Protein AF-A0A0A0C140-F1 (afdb_monomer_lite)

pLDDT: mean 74.84, std 14.65, range [47.59, 95.25]

Radius of gyration: 22.52 Å; chains: 1; bounding box: 57×52×39 Å

Secondary structure (DSSP, 8-state):
-------TTSTTTSS-SS------S--HHHHHHHHHHHHHHHHHHHHHHTT-HHHHHHHHHHHHHHHHHHHHHIIIIISPPPTTTHHHHHTTT--

Structure (mmCIF, N/CA/C/O backbone):
data_AF-A0A0A0C140-F1
#
_entry.id   AF-A0A0A0C140-F1
#
loop_
_atom_site.group_PDB
_atom_site.id
_atom_site.type_symbol
_atom_site.label_atom_id
_atom_site.label_alt_id
_atom_site.label_comp_id
_atom_site.label_asym_id
_atom_site.label_entity_id
_atom_site.label_seq_id
_atom_site.pdbx_PDB_ins_code
_atom_site.Cartn_x
_atom_site.Cartn_y
_atom_site.Cartn_z
_atom_site.occupancy
_atom_site.B_iso_o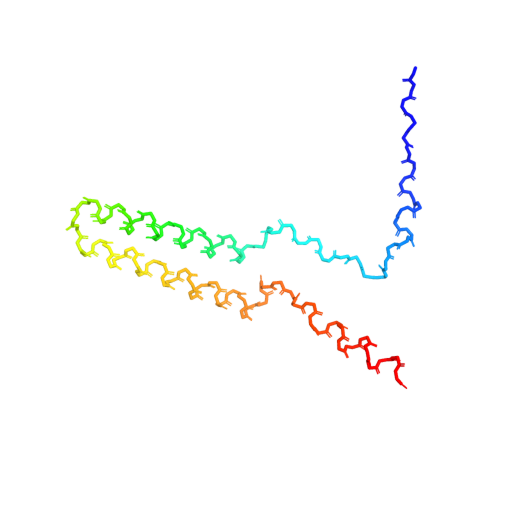r_equiv
_atom_site.auth_seq_id
_atom_site.auth_comp_id
_atom_site.auth_asym_id
_atom_site.auth_atom_id
_atom_site.pdbx_PDB_model_num
ATOM 1 N N . MET A 1 1 ? 40.657 35.606 -2.235 1.00 47.59 1 MET A N 1
ATOM 2 C CA . MET A 1 1 ? 40.476 34.168 -1.944 1.00 47.59 1 MET A CA 1
ATOM 3 C C . MET A 1 1 ? 39.421 33.628 -2.896 1.00 47.59 1 MET A C 1
ATOM 5 O O . MET A 1 1 ? 38.246 33.612 -2.557 1.00 47.59 1 MET A O 1
ATOM 9 N N . GLY A 1 2 ? 39.825 33.315 -4.129 1.00 54.31 2 GLY A N 1
ATOM 10 C CA . GLY A 1 2 ? 38.961 32.640 -5.096 1.00 54.31 2 GLY A CA 1
ATOM 11 C C . GLY A 1 2 ? 38.970 31.156 -4.770 1.00 54.31 2 GLY A C 1
ATOM 12 O O . GLY A 1 2 ? 40.041 30.574 -4.647 1.00 54.31 2 GLY A O 1
ATOM 13 N N . GLN A 1 3 ? 37.798 30.581 -4.529 1.00 52.47 3 GLN A N 1
ATOM 14 C CA . GLN A 1 3 ? 37.650 29.143 -4.363 1.00 52.47 3 GLN A CA 1
ATOM 15 C C . GLN A 1 3 ? 37.990 28.486 -5.702 1.00 52.47 3 GLN A C 1
ATOM 17 O O . GLN A 1 3 ? 37.341 28.764 -6.708 1.00 52.47 3 GLN A O 1
ATOM 22 N N . GLU A 1 4 ? 39.040 27.671 -5.710 1.00 57.53 4 GLU A N 1
ATOM 23 C CA . GLU A 1 4 ? 39.419 26.837 -6.842 1.00 57.53 4 GLU A CA 1
ATOM 24 C C . GLU A 1 4 ? 38.292 25.831 -7.078 1.00 57.53 4 GLU A C 1
ATOM 26 O O . GLU A 1 4 ? 38.053 24.911 -6.296 1.00 57.53 4 GLU A O 1
ATOM 31 N N . THR A 1 5 ? 37.529 26.061 -8.140 1.00 60.47 5 THR A N 1
ATOM 32 C CA . THR A 1 5 ? 36.552 25.109 -8.650 1.00 60.47 5 THR A CA 1
ATOM 33 C C . THR A 1 5 ? 37.320 23.913 -9.198 1.00 60.47 5 THR A C 1
ATOM 35 O O . THR A 1 5 ? 37.831 23.966 -10.316 1.00 60.47 5 THR A O 1
ATOM 38 N N . HIS A 1 6 ? 37.445 22.865 -8.384 1.00 56.34 6 HIS A N 1
ATOM 39 C CA . HIS A 1 6 ? 38.015 21.587 -8.789 1.00 56.34 6 HIS A CA 1
ATOM 40 C C . HIS A 1 6 ? 37.272 21.044 -10.016 1.00 56.34 6 HIS A C 1
ATOM 42 O O . HIS A 1 6 ? 36.075 20.751 -9.978 1.00 56.34 6 HIS A O 1
ATOM 48 N N . ASP A 1 7 ? 38.022 20.950 -11.109 1.00 58.81 7 ASP A N 1
ATOM 49 C CA . ASP A 1 7 ? 37.595 20.477 -12.415 1.00 58.81 7 ASP A CA 1
ATOM 50 C C . ASP A 1 7 ? 37.141 19.013 -12.337 1.00 58.81 7 ASP A C 1
ATOM 52 O O . ASP A 1 7 ? 37.916 18.078 -12.127 1.00 58.81 7 ASP A O 1
ATOM 56 N N . THR A 1 8 ? 35.832 18.826 -12.469 1.00 59.94 8 THR A N 1
ATOM 57 C CA . THR A 1 8 ? 35.102 17.565 -12.315 1.00 59.94 8 THR A CA 1
ATOM 58 C C . THR A 1 8 ? 35.154 16.732 -13.609 1.00 59.94 8 THR A C 1
ATOM 60 O O . THR A 1 8 ? 34.145 16.185 -14.054 1.00 59.94 8 THR A O 1
ATOM 63 N N . GLY A 1 9 ? 36.315 16.675 -14.267 1.00 58.78 9 GLY A N 1
ATOM 64 C CA . GLY A 1 9 ? 36.539 15.907 -15.501 1.00 58.78 9 GLY A CA 1
ATOM 65 C C . GLY A 1 9 ? 37.054 14.488 -15.240 1.00 58.78 9 GLY A C 1
ATOM 66 O O . GLY A 1 9 ? 36.591 13.527 -15.853 1.00 58.78 9 GLY A O 1
ATOM 67 N N . THR A 1 10 ? 37.964 14.340 -14.274 1.00 57.34 10 THR A N 1
ATOM 68 C CA . THR A 1 10 ? 38.673 13.077 -13.993 1.00 57.34 10 THR A CA 1
ATOM 69 C C . THR A 1 10 ? 37.833 12.085 -13.180 1.00 57.34 10 THR A C 1
ATOM 71 O O . THR A 1 10 ? 37.930 10.879 -13.384 1.00 57.34 10 THR A O 1
ATOM 74 N N . GLU A 1 11 ? 36.941 12.571 -12.311 1.00 60.66 11 GLU A N 1
ATOM 75 C CA . GLU A 1 11 ? 36.067 11.736 -11.466 1.00 60.66 11 GLU A CA 1
ATOM 76 C C . GLU A 1 11 ? 35.038 10.928 -12.281 1.00 60.66 11 GLU A C 1
ATOM 78 O O . GLU A 1 11 ? 34.666 9.820 -11.903 1.00 60.66 11 GLU A O 1
ATOM 83 N N . ARG A 1 12 ? 34.631 11.430 -13.457 1.00 56.44 12 ARG A N 1
ATOM 84 C CA . ARG A 1 12 ? 33.713 10.727 -14.372 1.00 56.44 12 ARG A CA 1
ATOM 85 C C . ARG A 1 12 ? 34.393 9.660 -15.228 1.00 56.44 12 ARG A C 1
ATOM 87 O O . ARG A 1 12 ? 33.707 8.782 -15.738 1.00 56.44 12 ARG A O 1
ATOM 94 N N . ALA A 1 13 ? 35.714 9.733 -15.386 1.00 63.47 13 ALA A N 1
ATOM 95 C CA . ALA A 1 13 ? 36.482 8.801 -16.209 1.00 63.47 13 ALA A CA 1
ATOM 96 C C . ALA A 1 13 ? 36.767 7.462 -15.499 1.00 63.47 13 ALA A C 1
ATOM 98 O O . ALA A 1 13 ? 37.065 6.477 -16.164 1.00 63.47 13 ALA A O 1
ATOM 99 N N . TYR A 1 14 ? 36.662 7.418 -14.164 1.00 65.12 14 TYR A N 1
ATOM 100 C CA . TYR A 1 14 ? 36.896 6.218 -13.346 1.00 65.12 14 TYR A CA 1
ATOM 101 C C . TYR A 1 14 ? 35.614 5.425 -13.025 1.00 65.12 14 TYR A C 1
ATOM 103 O O . TYR A 1 14 ? 35.667 4.367 -12.399 1.00 65.12 14 TYR A O 1
ATOM 111 N N . LEU A 1 15 ? 34.440 5.905 -13.443 1.00 74.44 15 LEU A N 1
ATOM 112 C CA . LEU A 1 15 ? 33.208 5.147 -13.254 1.00 74.44 15 LEU A CA 1
ATOM 113 C C . LEU A 1 15 ? 33.194 3.943 -14.213 1.00 74.44 15 LEU A C 1
ATOM 115 O O . LEU A 1 15 ? 33.557 4.101 -15.381 1.00 74.44 15 LEU A O 1
ATOM 119 N N . PRO A 1 16 ? 32.777 2.747 -13.758 1.00 66.19 16 PRO A N 1
ATOM 120 C CA . PRO A 1 16 ? 32.542 1.623 -14.662 1.00 66.19 16 PRO A CA 1
ATOM 121 C C . PRO A 1 16 ? 31.583 2.049 -15.788 1.00 66.19 16 PRO A C 1
ATOM 123 O O . PRO A 1 16 ? 30.744 2.929 -15.593 1.00 66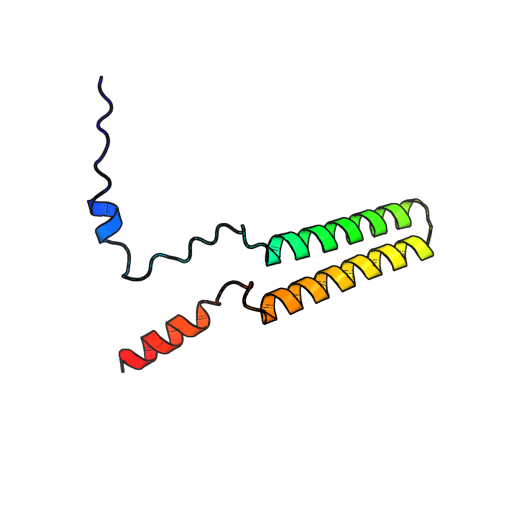.19 16 PRO A O 1
ATOM 126 N N . VAL A 1 17 ? 31.687 1.424 -16.969 1.00 69.38 17 VAL A N 1
ATOM 127 C CA . VAL A 1 17 ? 30.943 1.790 -18.201 1.00 69.38 17 VAL A CA 1
ATOM 128 C C . VAL A 1 17 ? 29.404 1.724 -18.064 1.00 69.38 17 VAL A C 1
ATOM 130 O O . VAL A 1 17 ? 28.675 2.096 -18.981 1.00 69.38 17 VAL A O 1
ATOM 133 N N . ALA A 1 18 ? 28.900 1.312 -16.900 1.00 67.69 18 ALA A N 1
ATOM 134 C CA . ALA A 1 18 ? 27.532 1.500 -16.449 1.00 67.69 18 ALA A CA 1
ATOM 135 C C . ALA A 1 18 ? 27.509 2.479 -15.261 1.00 67.69 18 ALA A C 1
ATOM 137 O O . ALA A 1 18 ? 27.952 2.159 -14.156 1.00 67.69 18 ALA A O 1
ATOM 138 N N . ALA A 1 19 ? 26.952 3.676 -15.464 1.00 69.31 19 ALA A N 1
ATOM 139 C CA . ALA A 1 19 ? 26.592 4.541 -14.345 1.00 69.31 19 ALA A CA 1
ATOM 140 C C . ALA A 1 19 ? 25.646 3.762 -13.404 1.00 69.31 19 ALA A C 1
ATOM 142 O O . ALA A 1 19 ? 24.673 3.181 -13.900 1.00 69.31 19 ALA A O 1
ATOM 143 N N . PRO A 1 20 ? 25.883 3.739 -12.074 1.00 66.56 20 PRO A N 1
ATOM 144 C CA . PRO A 1 20 ? 24.961 3.108 -11.138 1.00 66.56 20 PRO A CA 1
ATOM 145 C C . PRO A 1 20 ? 23.554 3.657 -11.383 1.00 66.56 20 PRO A C 1
ATOM 147 O O . PRO A 1 20 ? 23.423 4.872 -11.559 1.00 66.56 20 PRO A O 1
ATOM 150 N N . PRO A 1 21 ? 22.499 2.824 -11.406 1.00 62.88 21 PRO A N 1
ATOM 151 C CA . PRO A 1 21 ? 21.147 3.313 -11.626 1.00 62.88 21 PRO A CA 1
ATOM 152 C C . PRO A 1 21 ? 20.805 4.369 -10.567 1.00 62.88 21 PRO A C 1
ATOM 154 O O . PRO A 1 21 ? 20.526 4.046 -9.411 1.00 62.88 21 PRO A O 1
ATOM 157 N N . THR A 1 22 ? 20.818 5.644 -10.966 1.00 62.56 22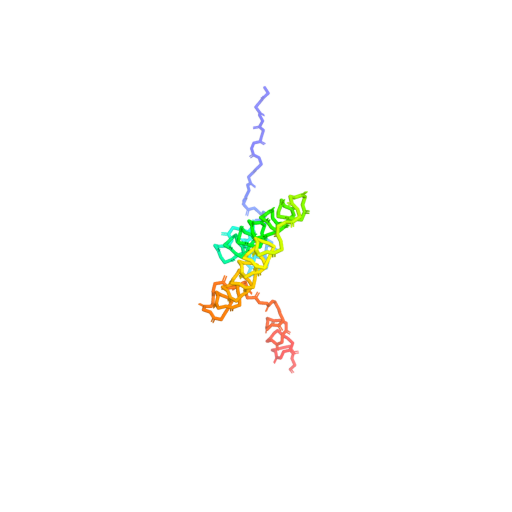 THR A N 1
ATOM 158 C CA . THR A 1 22 ? 20.479 6.820 -10.153 1.00 62.56 22 THR A CA 1
ATOM 159 C C . THR A 1 22 ? 18.968 6.902 -9.975 1.00 62.56 22 THR A C 1
ATOM 161 O O . THR A 1 22 ? 18.285 7.825 -10.408 1.00 62.56 22 THR A O 1
ATOM 164 N N . ASN A 1 23 ? 18.406 5.885 -9.330 1.00 60.38 23 ASN A N 1
ATOM 165 C CA . ASN A 1 23 ? 17.026 5.875 -8.884 1.00 60.38 23 ASN A CA 1
ATOM 166 C C . ASN A 1 23 ? 17.009 6.215 -7.393 1.00 60.38 23 ASN A C 1
ATOM 168 O O . ASN A 1 23 ? 17.031 5.331 -6.540 1.00 60.38 23 ASN A O 1
ATOM 172 N N . HIS A 1 24 ? 16.985 7.510 -7.076 1.00 61.84 24 HIS A N 1
ATOM 173 C CA . HIS A 1 24 ? 16.907 8.041 -5.709 1.00 61.84 24 HIS A CA 1
ATOM 174 C C . HIS A 1 24 ? 15.531 7.826 -5.043 1.00 61.84 24 HIS A C 1
ATOM 176 O O . HIS A 1 24 ? 15.027 8.695 -4.342 1.00 61.84 24 HIS A O 1
ATOM 182 N N . GLY A 1 25 ? 14.867 6.696 -5.291 1.00 58.84 25 GLY A N 1
ATOM 183 C CA . GLY A 1 25 ? 13.565 6.383 -4.696 1.00 58.84 25 GLY A CA 1
ATOM 184 C C . GLY A 1 25 ? 12.376 7.157 -5.283 1.00 58.84 25 GLY A C 1
ATOM 185 O O . GLY A 1 25 ? 11.244 6.930 -4.868 1.00 58.84 25 GLY A O 1
ATOM 186 N N . HIS A 1 26 ? 12.579 8.001 -6.302 1.00 59.41 26 HIS A N 1
ATOM 187 C CA . HIS A 1 26 ? 11.513 8.762 -6.979 1.00 59.41 26 HIS A CA 1
ATOM 188 C C . HIS A 1 26 ? 10.669 7.941 -7.964 1.00 59.41 26 HIS A C 1
ATOM 190 O O . HIS A 1 26 ? 9.949 8.486 -8.805 1.00 59.41 26 HIS A O 1
ATOM 196 N N . THR A 1 27 ? 10.724 6.615 -7.886 1.00 70.62 27 THR A N 1
ATOM 197 C CA . THR A 1 27 ? 9.907 5.794 -8.771 1.00 70.62 27 THR A CA 1
ATOM 198 C C . THR A 1 27 ? 8.440 5.937 -8.382 1.00 70.62 27 THR A C 1
ATOM 200 O O . THR A 1 27 ? 8.055 5.615 -7.258 1.00 70.62 27 THR A O 1
ATOM 203 N N . ARG A 1 28 ? 7.601 6.386 -9.327 1.00 72.31 28 ARG A N 1
ATOM 204 C CA . ARG A 1 28 ? 6.155 6.600 -9.114 1.00 72.31 28 ARG A CA 1
ATOM 205 C C . ARG A 1 28 ? 5.465 5.364 -8.520 1.00 72.31 28 ARG A C 1
ATOM 207 O O . ARG A 1 28 ? 4.568 5.505 -7.699 1.00 72.31 28 ARG A O 1
ATOM 214 N N . ALA A 1 29 ? 5.940 4.164 -8.864 1.00 70.88 29 ALA A N 1
ATOM 215 C CA . ALA A 1 29 ? 5.455 2.902 -8.312 1.00 70.88 29 ALA A CA 1
ATOM 216 C C . ALA A 1 29 ? 5.652 2.757 -6.800 1.00 70.88 29 ALA A C 1
ATOM 218 O O . ALA A 1 29 ? 4.739 2.324 -6.095 1.00 70.88 29 ALA A O 1
ATOM 219 N N . ALA A 1 30 ? 6.826 3.141 -6.298 1.00 77.12 30 ALA A N 1
ATOM 220 C CA . ALA A 1 30 ? 7.124 3.073 -4.875 1.00 77.12 30 ALA A CA 1
ATOM 221 C C . ALA A 1 30 ? 6.250 4.064 -4.101 1.00 77.12 30 ALA A C 1
ATOM 223 O O . ALA A 1 30 ? 5.615 3.687 -3.119 1.00 77.12 30 ALA A O 1
ATOM 224 N N . TRP A 1 31 ? 6.145 5.302 -4.594 1.00 86.38 31 TRP A N 1
ATOM 225 C CA . TRP A 1 31 ? 5.389 6.346 -3.905 1.00 86.38 31 TRP A CA 1
ATOM 226 C C . TRP A 1 31 ? 3.886 6.043 -3.860 1.00 86.38 31 TRP A C 1
ATOM 228 O O . TRP A 1 31 ? 3.292 6.124 -2.793 1.00 86.38 31 TRP A O 1
ATOM 238 N N . VAL A 1 32 ? 3.283 5.579 -4.964 1.00 85.50 32 VAL A N 1
ATOM 239 C CA . VAL A 1 32 ? 1.854 5.197 -4.998 1.00 85.50 32 VAL A CA 1
ATOM 240 C C . VAL A 1 32 ? 1.542 4.084 -3.996 1.00 85.50 32 VAL A C 1
ATOM 242 O O . VAL A 1 32 ? 0.571 4.178 -3.245 1.00 85.50 32 VAL A O 1
ATOM 245 N N . THR A 1 33 ? 2.382 3.049 -3.955 1.00 84.81 33 THR A N 1
ATOM 246 C CA . THR A 1 33 ? 2.201 1.917 -3.035 1.00 84.81 33 THR A CA 1
ATOM 247 C C . THR A 1 33 ? 2.291 2.378 -1.581 1.00 84.81 33 THR A C 1
ATOM 249 O O . THR A 1 33 ? 1.414 2.068 -0.776 1.00 84.81 33 THR A O 1
ATOM 252 N N . VAL A 1 34 ? 3.325 3.160 -1.252 1.00 86.69 34 VAL A N 1
ATOM 253 C CA . VAL A 1 34 ? 3.551 3.679 0.104 1.00 86.69 34 VAL A CA 1
ATOM 254 C C . VAL A 1 34 ? 2.407 4.592 0.539 1.00 86.69 34 VAL A C 1
ATOM 256 O O . VAL A 1 34 ? 1.878 4.408 1.633 1.00 86.69 34 VAL A O 1
ATOM 259 N N . THR A 1 35 ? 1.967 5.525 -0.308 1.00 91.12 35 THR A N 1
ATOM 260 C CA . THR A 1 35 ? 0.863 6.441 0.015 1.00 91.12 35 THR A CA 1
ATOM 261 C C . THR A 1 35 ? -0.439 5.693 0.294 1.00 91.12 35 THR A C 1
ATOM 263 O O . THR A 1 35 ? -1.111 6.012 1.273 1.00 91.12 35 THR A O 1
ATOM 266 N N . LEU A 1 36 ? -0.785 4.679 -0.509 1.00 90.38 36 LEU A N 1
ATOM 267 C CA . LEU A 1 36 ? -2.002 3.884 -0.300 1.00 90.38 36 LEU A CA 1
ATOM 268 C C . LEU A 1 36 ? -1.952 3.075 0.999 1.00 90.38 36 LEU A C 1
ATOM 270 O O . LEU A 1 36 ? -2.920 3.074 1.759 1.00 90.38 36 LEU A O 1
ATOM 274 N N . VAL A 1 37 ? -0.821 2.426 1.281 1.00 91.69 37 VAL A N 1
ATOM 275 C CA . VAL A 1 37 ? -0.649 1.647 2.515 1.00 91.69 37 VAL A CA 1
ATOM 276 C C . VAL A 1 37 ? -0.671 2.554 3.747 1.00 91.69 37 VAL A C 1
ATOM 278 O O . VAL A 1 37 ? -1.330 2.217 4.729 1.00 91.69 37 VAL A O 1
ATOM 281 N N . LEU A 1 38 ? -0.022 3.722 3.696 1.00 94.12 38 LEU A N 1
ATOM 282 C CA . LEU A 1 38 ? -0.044 4.691 4.796 1.00 94.12 38 LEU A CA 1
ATOM 283 C C . LEU A 1 38 ? -1.450 5.244 5.043 1.00 94.12 38 LEU A C 1
ATOM 285 O O . LEU A 1 38 ? -1.894 5.263 6.187 1.00 94.12 38 LEU A O 1
ATOM 289 N N . LEU A 1 39 ? -2.174 5.641 3.992 1.00 94.38 39 LEU A N 1
ATOM 290 C CA . LEU A 1 39 ? -3.563 6.101 4.109 1.00 94.38 39 LEU A CA 1
ATOM 291 C C . LEU A 1 39 ? -4.464 5.023 4.715 1.00 94.38 39 LEU A C 1
ATOM 293 O O . LEU A 1 39 ? -5.191 5.298 5.669 1.00 94.38 39 LEU A O 1
ATOM 297 N N . GLY A 1 40 ? -4.392 3.793 4.199 1.00 90.94 40 GLY A N 1
ATOM 298 C CA . GLY A 1 40 ? -5.168 2.673 4.728 1.00 90.94 40 GLY A CA 1
ATOM 299 C C . GLY A 1 40 ? -4.820 2.359 6.186 1.00 90.94 40 GLY A C 1
ATOM 300 O O . GLY A 1 40 ? -5.718 2.131 6.999 1.00 90.94 40 GLY A O 1
ATOM 301 N N . GLY A 1 41 ? -3.534 2.427 6.543 1.00 92.31 41 GLY A N 1
ATOM 302 C CA . GLY A 1 41 ? -3.056 2.260 7.916 1.00 92.31 41 GLY A CA 1
ATOM 303 C C . GLY A 1 41 ? -3.589 3.338 8.860 1.00 92.31 41 GLY A C 1
ATOM 304 O O . GLY A 1 41 ? -4.116 3.010 9.919 1.00 92.31 41 GLY A O 1
ATOM 305 N N . VAL A 1 42 ? -3.542 4.611 8.456 1.00 95.25 42 VAL A N 1
ATOM 306 C CA . VAL A 1 42 ? -4.075 5.736 9.244 1.00 95.25 42 VAL A CA 1
ATOM 307 C C . VAL A 1 42 ? -5.582 5.593 9.459 1.00 95.25 42 VAL A C 1
ATOM 309 O O . VAL A 1 42 ? -6.045 5.721 10.592 1.00 95.25 42 VAL A O 1
ATOM 312 N N . ILE A 1 43 ? -6.346 5.269 8.409 1.00 92.31 43 ILE A N 1
ATOM 313 C CA . ILE A 1 43 ? -7.797 5.038 8.514 1.00 92.31 43 ILE A CA 1
ATOM 314 C C . ILE A 1 43 ? -8.085 3.870 9.465 1.00 92.31 43 ILE A C 1
ATOM 316 O O . ILE A 1 43 ? -8.958 3.982 10.324 1.00 92.31 43 ILE A O 1
ATOM 320 N N . SER A 1 44 ? -7.323 2.779 9.360 1.00 90.06 44 SER A N 1
ATOM 321 C CA . SER A 1 44 ? -7.484 1.600 10.220 1.00 90.06 44 SER A CA 1
ATOM 322 C C . SER A 1 44 ? -7.159 1.908 11.685 1.00 90.06 44 SER A C 1
ATOM 324 O O . SER A 1 44 ? -7.923 1.528 12.573 1.00 90.06 44 SER A O 1
ATOM 326 N N . SER A 1 45 ? -6.074 2.641 11.957 1.00 90.00 45 SER A N 1
ATOM 327 C CA . SER A 1 45 ? -5.718 3.079 13.314 1.00 90.00 45 SER A CA 1
ATOM 328 C C . SER A 1 45 ? -6.765 4.019 13.909 1.00 90.00 45 SER A C 1
ATOM 330 O O . SER A 1 45 ? -7.148 3.840 15.063 1.00 90.00 45 SER A O 1
ATOM 332 N N . LEU A 1 46 ? -7.273 4.983 13.135 1.00 92.06 46 LEU A N 1
ATOM 333 C CA . LEU A 1 46 ? -8.339 5.883 13.590 1.00 92.06 46 LEU A CA 1
ATOM 334 C C . LEU A 1 46 ? -9.634 5.118 13.879 1.00 92.06 46 LEU A C 1
ATOM 336 O O . LEU A 1 46 ? -10.250 5.334 14.921 1.00 92.06 46 LEU A O 1
ATOM 340 N N . ALA A 1 47 ? -10.017 4.185 13.004 1.00 89.06 47 ALA A N 1
ATOM 341 C CA . ALA A 1 47 ? -11.186 3.329 13.190 1.00 89.06 47 ALA A CA 1
ATOM 342 C C . ALA A 1 47 ? -11.107 2.480 14.466 1.00 89.06 47 ALA A C 1
ATOM 344 O O . ALA A 1 47 ? -12.121 2.276 15.137 1.00 89.06 47 ALA A O 1
ATOM 345 N N . PHE A 1 48 ? -9.905 2.016 14.816 1.00 89.44 48 PHE A N 1
ATOM 346 C CA . PHE A 1 48 ? -9.669 1.268 16.046 1.00 89.44 48 PHE A CA 1
ATOM 347 C C . PHE A 1 48 ? -9.903 2.131 17.295 1.00 89.44 48 PHE A C 1
ATOM 349 O O . PHE A 1 48 ? -10.538 1.672 18.241 1.00 89.44 48 PHE A O 1
ATOM 356 N N . ILE A 1 49 ? -9.481 3.403 17.274 1.00 91.19 49 ILE A N 1
ATOM 357 C CA . ILE A 1 49 ? -9.692 4.350 18.386 1.00 91.19 49 ILE A CA 1
ATOM 358 C C . ILE A 1 49 ? -11.186 4.597 18.632 1.00 91.19 49 ILE A C 1
ATOM 360 O O . ILE A 1 49 ? -11.622 4.661 19.779 1.00 91.19 49 ILE A O 1
ATOM 364 N N . VAL A 1 50 ? -11.983 4.708 17.567 1.00 93.69 50 VAL A N 1
ATOM 365 C CA . VAL A 1 50 ? -13.434 4.951 17.666 1.00 93.69 50 VAL A CA 1
ATOM 366 C C . VAL A 1 50 ? -14.270 3.669 17.811 1.00 93.69 50 VAL A C 1
ATOM 368 O O . VAL A 1 50 ? -15.495 3.736 17.748 1.00 93.69 50 VAL A O 1
ATOM 371 N N . SER A 1 51 ? -13.632 2.504 18.003 1.00 89.00 51 SER A N 1
ATOM 372 C CA . SER A 1 51 ? -14.277 1.182 18.126 1.00 89.00 51 SER A CA 1
ATOM 373 C C . SER A 1 51 ? -15.216 0.826 16.958 1.00 89.00 51 SER A C 1
ATOM 375 O O . SER A 1 51 ? -16.179 0.071 17.098 1.00 89.00 51 SER A O 1
ATOM 377 N N . GLN A 1 52 ? -14.947 1.374 15.771 1.00 88.56 52 GLN 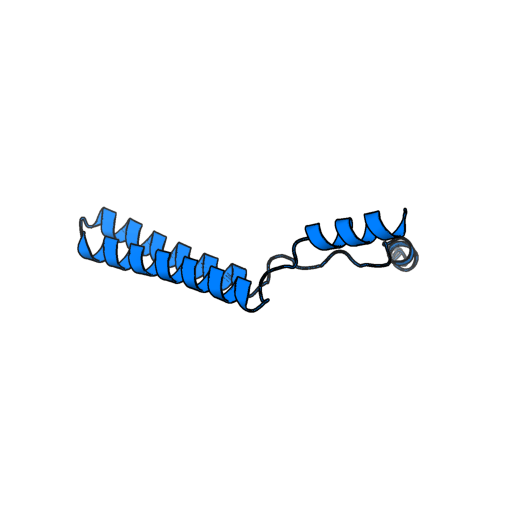A N 1
ATOM 378 C CA . GLN A 1 52 ? -15.831 1.245 14.617 1.00 88.56 52 GLN A CA 1
ATOM 379 C C . GLN A 1 52 ? -15.315 0.158 13.668 1.00 88.56 52 GLN A C 1
ATOM 381 O O . GLN A 1 52 ? -14.559 0.414 12.730 1.00 88.56 52 GLN A O 1
ATOM 386 N N . VAL A 1 53 ? -15.743 -1.083 13.921 1.00 87.94 53 VAL A N 1
ATOM 387 C CA . VAL A 1 53 ? -15.224 -2.294 13.253 1.00 87.94 53 VAL A CA 1
ATOM 388 C C . VAL A 1 53 ? -15.362 -2.240 11.726 1.00 87.94 53 VAL A C 1
ATOM 390 O O . VAL A 1 53 ? -14.454 -2.651 11.009 1.00 87.94 53 VAL A O 1
ATOM 393 N N . TRP A 1 54 ? -16.461 -1.693 11.197 1.00 91.38 54 TRP A N 1
ATOM 394 C CA . TRP A 1 54 ? -16.666 -1.591 9.746 1.00 91.38 54 TRP A CA 1
ATOM 395 C C . TRP A 1 54 ? -15.650 -0.654 9.069 1.00 91.38 54 TRP A C 1
ATOM 397 O O . TRP A 1 54 ? -15.173 -0.946 7.974 1.00 91.38 54 TRP A O 1
ATOM 407 N N . MET A 1 55 ? -15.267 0.436 9.742 1.00 84.56 55 MET A N 1
ATOM 408 C CA . MET A 1 55 ? -14.296 1.404 9.229 1.00 84.56 55 MET A CA 1
ATOM 409 C C . MET A 1 55 ? -12.871 0.825 9.253 1.00 84.56 55 MET A C 1
ATOM 411 O O . MET A 1 55 ? -12.066 1.123 8.373 1.00 84.56 55 MET A O 1
ATOM 415 N N . PHE A 1 56 ? -12.575 -0.063 10.209 1.00 87.25 56 PHE A N 1
ATOM 416 C CA . PHE A 1 56 ? -11.311 -0.801 10.248 1.00 87.25 56 PHE A CA 1
ATOM 417 C C . PHE A 1 56 ? -11.159 -1.706 9.019 1.00 87.25 56 PHE A C 1
ATOM 419 O O . PHE A 1 56 ? -10.129 -1.676 8.349 1.00 87.25 56 PHE A O 1
ATOM 426 N N . TRP A 1 57 ? -12.208 -2.456 8.666 1.00 91.56 57 TRP A N 1
ATOM 427 C CA . TRP A 1 57 ? -12.197 -3.299 7.467 1.00 91.56 57 TRP A CA 1
ATOM 428 C C . TRP A 1 57 ? -12.133 -2.488 6.172 1.00 91.56 57 TRP A C 1
ATOM 430 O O . TRP A 1 57 ? -11.442 -2.895 5.240 1.00 91.56 57 TRP A O 1
ATOM 440 N N . ALA A 1 58 ? -12.784 -1.321 6.122 1.00 91.81 58 ALA A N 1
ATOM 441 C CA . ALA A 1 58 ? -12.637 -0.394 5.003 1.00 91.81 58 ALA A CA 1
ATOM 442 C C . ALA A 1 58 ? -11.175 0.067 4.840 1.00 91.81 58 ALA A C 1
ATOM 444 O O . ALA A 1 58 ? -10.631 0.005 3.737 1.00 91.81 58 ALA A O 1
ATOM 445 N N . GLY A 1 59 ? -10.511 0.450 5.937 1.00 88.94 59 GLY A N 1
ATOM 446 C CA . GLY A 1 59 ? -9.088 0.808 5.943 1.00 88.94 59 GLY A CA 1
ATOM 447 C C . GLY A 1 59 ? -8.176 -0.346 5.509 1.00 88.94 59 GLY A C 1
ATOM 448 O O . GLY A 1 59 ? -7.308 -0.158 4.654 1.00 88.94 59 GLY A O 1
ATOM 449 N N . MET A 1 60 ? -8.424 -1.561 6.006 1.00 91.81 60 MET A N 1
ATOM 450 C CA . MET A 1 60 ? -7.705 -2.767 5.575 1.00 91.81 60 MET A CA 1
ATOM 451 C C . MET A 1 60 ? -7.909 -3.074 4.088 1.00 91.81 60 MET A C 1
ATOM 453 O O . MET A 1 60 ? -6.961 -3.473 3.411 1.00 91.81 60 MET A O 1
ATOM 457 N N . GLY A 1 61 ? -9.107 -2.829 3.551 1.00 92.94 61 GLY A N 1
ATOM 458 C CA . GLY A 1 61 ? -9.373 -2.919 2.116 1.00 92.94 61 GLY A CA 1
ATOM 459 C C . GLY A 1 61 ? -8.467 -1.993 1.301 1.00 92.94 61 GLY A C 1
ATOM 460 O O . GLY A 1 61 ? -7.877 -2.425 0.311 1.00 92.94 61 GLY A O 1
ATOM 461 N N . VAL A 1 62 ? -8.272 -0.749 1.753 1.00 92.62 62 VAL A N 1
ATOM 462 C CA . VAL A 1 62 ? -7.365 0.215 1.102 1.00 92.62 62 VAL A CA 1
ATOM 463 C C . VAL A 1 62 ? -5.912 -0.265 1.134 1.00 92.62 62 VAL A C 1
ATOM 465 O O . VAL A 1 62 ? -5.216 -0.161 0.123 1.00 92.62 62 VAL A O 1
ATOM 468 N N . VAL A 1 63 ? -5.456 -0.846 2.250 1.00 92.12 63 VAL A N 1
ATOM 469 C CA . VAL A 1 63 ? -4.102 -1.423 2.353 1.00 92.12 63 VAL A CA 1
ATOM 470 C C . VAL A 1 63 ? -3.906 -2.539 1.325 1.00 92.12 63 VAL A C 1
ATOM 472 O O . VAL A 1 63 ? -2.910 -2.539 0.600 1.00 92.12 63 VAL A O 1
ATOM 475 N N . VAL A 1 64 ? -4.868 -3.459 1.215 1.00 93.81 64 VAL A N 1
ATOM 476 C CA . VAL A 1 64 ? -4.816 -4.564 0.244 1.00 93.81 64 VAL A CA 1
ATOM 477 C C . VAL A 1 64 ? -4.774 -4.031 -1.190 1.00 93.81 64 VAL A C 1
ATOM 479 O O . VAL A 1 64 ? -3.942 -4.476 -1.982 1.00 93.81 64 VAL A O 1
ATOM 482 N N . VAL A 1 65 ? -5.600 -3.033 -1.517 1.00 92.81 65 VAL A N 1
ATOM 483 C CA . VAL A 1 65 ? -5.573 -2.367 -2.831 1.00 92.81 65 VAL A CA 1
ATOM 484 C C . VAL A 1 65 ? -4.210 -1.723 -3.098 1.00 92.81 65 VAL A C 1
ATOM 486 O O . VAL A 1 65 ? -3.684 -1.859 -4.202 1.00 92.81 65 VAL A O 1
ATOM 489 N N . GLY A 1 66 ? -3.600 -1.087 -2.095 1.00 88.50 66 GLY A N 1
ATOM 490 C CA . GLY A 1 66 ? -2.252 -0.524 -2.191 1.00 88.50 66 GLY A CA 1
ATOM 491 C C . GLY A 1 66 ? -1.190 -1.564 -2.541 1.00 88.50 66 GLY A C 1
ATOM 492 O O . GLY A 1 66 ? -0.388 -1.345 -3.450 1.00 88.50 66 GLY A O 1
ATOM 493 N N . VAL A 1 67 ? -1.221 -2.722 -1.879 1.00 88.25 67 VAL A N 1
ATOM 494 C CA . VAL A 1 67 ? -0.295 -3.834 -2.152 1.00 88.25 67 VAL A CA 1
ATOM 495 C C . VAL A 1 67 ? -0.49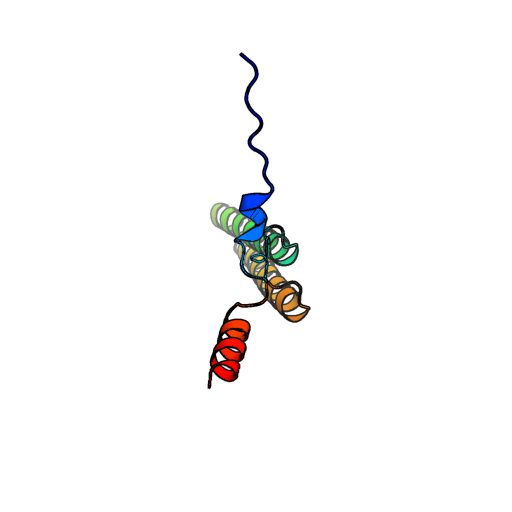2 -4.388 -3.564 1.00 88.25 67 VAL A C 1
ATOM 497 O O . VAL A 1 67 ? 0.488 -4.591 -4.287 1.00 88.25 67 VAL A O 1
ATOM 500 N N . ILE A 1 68 ? -1.744 -4.591 -3.983 1.00 89.94 68 ILE A N 1
ATOM 501 C CA . ILE A 1 68 ? -2.067 -5.074 -5.332 1.00 89.94 68 ILE A CA 1
ATOM 502 C C . ILE A 1 68 ? -1.585 -4.070 -6.383 1.00 89.94 68 ILE A C 1
ATOM 504 O O . ILE A 1 68 ? -0.929 -4.467 -7.345 1.00 89.94 68 ILE A O 1
ATOM 508 N N . ALA A 1 69 ? -1.840 -2.775 -6.184 1.00 87.31 69 ALA A N 1
ATOM 509 C CA . ALA A 1 69 ? -1.365 -1.728 -7.081 1.00 87.31 69 ALA A CA 1
ATOM 510 C C . ALA A 1 69 ? 0.166 -1.760 -7.205 1.00 87.31 69 ALA A C 1
ATOM 512 O O . ALA A 1 69 ? 0.687 -1.796 -8.318 1.00 87.31 69 ALA A O 1
ATOM 513 N N . GLY A 1 70 ? 0.898 -1.849 -6.092 1.00 82.75 70 GLY A N 1
ATOM 514 C CA . GLY A 1 70 ? 2.359 -1.963 -6.122 1.00 82.75 70 GLY A CA 1
ATOM 515 C C . GLY A 1 70 ? 2.863 -3.188 -6.886 1.00 82.75 70 GLY A C 1
ATOM 516 O O . GLY A 1 70 ? 3.824 -3.094 -7.656 1.00 82.75 70 GLY A O 1
ATOM 517 N N . TYR A 1 71 ? 2.183 -4.326 -6.739 1.00 83.50 71 TYR A N 1
ATOM 518 C CA . TYR A 1 71 ? 2.500 -5.543 -7.483 1.00 83.50 71 TYR A CA 1
ATOM 519 C C . TYR A 1 71 ? 2.249 -5.386 -8.990 1.00 83.50 71 TYR A C 1
ATOM 521 O O . TYR A 1 71 ? 3.107 -5.746 -9.797 1.00 83.50 71 TYR A O 1
ATOM 529 N N . VAL A 1 72 ? 1.128 -4.772 -9.376 1.00 86.12 72 VAL A N 1
ATOM 530 C CA . VAL A 1 72 ? 0.812 -4.469 -10.780 1.00 86.12 72 VAL A CA 1
ATOM 531 C C . VAL A 1 72 ? 1.839 -3.503 -11.372 1.00 86.12 72 VAL A C 1
ATOM 533 O O . VAL A 1 72 ? 2.357 -3.756 -12.457 1.00 86.12 72 VAL A O 1
ATOM 536 N N . LEU A 1 73 ? 2.217 -2.434 -10.665 1.00 82.00 73 LEU A N 1
ATOM 537 C CA . LEU A 1 73 ? 3.226 -1.497 -11.167 1.00 82.00 73 LEU A CA 1
ATOM 538 C C . LEU A 1 73 ? 4.611 -2.150 -11.307 1.00 82.00 73 LEU A C 1
ATOM 540 O O . LEU A 1 73 ? 5.340 -1.840 -12.251 1.00 82.00 73 LEU A O 1
ATOM 544 N N . LYS A 1 74 ? 4.955 -3.099 -10.428 1.00 76.50 74 LYS A N 1
ATOM 545 C CA . LYS A 1 74 ? 6.156 -3.931 -10.585 1.00 76.50 74 LYS A CA 1
ATOM 546 C C . LYS A 1 74 ? 6.090 -4.780 -11.859 1.00 76.50 74 LYS A C 1
ATOM 548 O O . LYS A 1 74 ? 7.090 -4.864 -12.567 1.00 76.50 74 LYS A O 1
ATOM 553 N N . MET A 1 75 ? 4.938 -5.384 -12.159 1.00 77.06 75 MET A N 1
ATOM 554 C CA . MET A 1 75 ? 4.733 -6.175 -13.382 1.00 77.06 75 MET A CA 1
ATOM 555 C C . MET A 1 75 ? 4.811 -5.329 -14.652 1.00 77.06 75 MET A C 1
ATOM 557 O O . MET A 1 75 ? 5.365 -5.776 -15.650 1.00 77.06 75 MET A O 1
ATOM 561 N N . LEU A 1 76 ? 4.312 -4.095 -14.601 1.00 80.88 76 LEU A N 1
ATOM 562 C CA . LEU A 1 76 ? 4.336 -3.152 -15.721 1.00 80.88 76 LEU A CA 1
ATOM 563 C C . LEU A 1 76 ? 5.731 -2.558 -16.005 1.00 80.88 76 LEU A C 1
ATOM 565 O O . LEU A 1 76 ? 5.858 -1.690 -16.862 1.00 80.88 76 LEU A O 1
ATOM 569 N N . GLY A 1 77 ? 6.783 -2.990 -15.300 1.00 69.56 77 GLY A N 1
ATOM 570 C CA . GLY A 1 77 ? 8.150 -2.513 -15.533 1.00 69.56 77 GLY A CA 1
ATOM 571 C C . GLY A 1 77 ? 8.459 -1.154 -14.900 1.00 69.56 77 GLY A C 1
ATOM 572 O O . GLY A 1 77 ? 9.559 -0.640 -15.074 1.00 69.56 77 GLY A O 1
ATOM 573 N N . PHE A 1 78 ? 7.541 -0.598 -14.100 1.00 67.56 78 PHE A N 1
ATOM 574 C CA . PHE A 1 78 ? 7.823 0.562 -13.246 1.00 67.56 78 PHE A CA 1
ATOM 575 C C . PHE A 1 78 ? 8.572 0.175 -11.962 1.00 67.56 78 PHE A C 1
ATOM 577 O O . PHE A 1 78 ? 8.786 1.023 -11.103 1.00 67.56 78 PHE A O 1
ATOM 584 N N . GLY A 1 79 ? 8.939 -1.097 -11.788 1.00 64.00 79 GLY A N 1
ATOM 585 C CA . GLY A 1 79 ? 9.830 -1.553 -10.724 1.00 64.00 79 GLY A CA 1
ATOM 586 C C . GLY A 1 79 ? 11.301 -1.416 -11.123 1.00 64.00 79 GLY A C 1
ATOM 587 O O . GLY A 1 79 ? 11.654 -1.540 -12.291 1.00 64.00 79 GLY A O 1
ATOM 588 N N . GLN A 1 80 ? 12.177 -1.188 -10.146 1.00 61.66 80 GLN A N 1
ATOM 589 C CA . GLN A 1 80 ? 13.617 -1.086 -10.387 1.00 61.66 80 GLN A CA 1
ATOM 590 C C . GLN A 1 80 ? 14.183 -2.441 -10.875 1.00 61.66 80 GLN A C 1
ATOM 592 O O . GLN A 1 80 ? 13.864 -3.476 -10.274 1.00 61.66 80 GLN A O 1
ATOM 597 N N . PRO A 1 81 ? 15.013 -2.478 -11.937 1.00 58.22 81 PRO A N 1
ATOM 598 C CA . PRO A 1 81 ? 15.644 -3.713 -12.384 1.00 58.22 81 PRO A CA 1
ATOM 599 C C . PRO A 1 81 ? 16.564 -4.247 -11.281 1.00 58.22 81 PRO A C 1
ATOM 601 O O . PRO A 1 81 ? 17.460 -3.565 -10.790 1.00 58.22 81 PRO A O 1
ATOM 604 N N . THR A 1 82 ? 16.310 -5.482 -10.854 1.00 57.38 82 THR A N 1
ATOM 605 C CA . THR A 1 82 ? 17.129 -6.168 -9.855 1.00 57.38 82 THR A CA 1
ATOM 606 C C . THR A 1 82 ? 18.486 -6.523 -10.476 1.00 57.38 82 THR A C 1
ATOM 608 O O . THR A 1 82 ? 18.555 -7.272 -11.449 1.00 57.38 82 THR A O 1
ATOM 611 N N . GLN A 1 83 ? 19.566 -6.043 -9.854 1.00 58.38 83 GLN A N 1
ATOM 612 C CA . GLN A 1 83 ? 20.990 -6.247 -10.189 1.00 58.38 83 GLN A CA 1
ATOM 613 C C . GLN A 1 83 ? 21.432 -7.730 -10.285 1.00 58.38 83 GLN A C 1
ATOM 615 O O . GLN A 1 83 ? 22.558 -8.041 -10.657 1.00 58.38 83 GLN A O 1
ATOM 620 N N . ARG A 1 84 ? 20.542 -8.682 -9.970 1.00 58.81 84 ARG A N 1
ATOM 621 C CA . ARG A 1 84 ? 20.794 -10.130 -10.063 1.00 58.81 84 ARG A CA 1
ATOM 622 C C . ARG A 1 84 ? 20.987 -10.615 -11.502 1.00 58.81 84 ARG A C 1
ATOM 624 O O . ARG A 1 84 ? 21.654 -11.623 -11.692 1.00 58.81 84 ARG A O 1
ATOM 631 N N . ARG A 1 85 ? 20.401 -9.943 -12.502 1.00 56.22 85 ARG A N 1
ATOM 632 C CA . ARG A 1 85 ? 20.575 -10.336 -13.914 1.00 56.22 85 ARG A CA 1
ATOM 633 C C . ARG A 1 85 ? 21.914 -9.896 -14.504 1.00 56.22 85 ARG A C 1
ATOM 635 O O . ARG A 1 85 ? 22.430 -10.598 -15.355 1.00 56.22 85 ARG A O 1
ATOM 642 N N . GLU A 1 86 ? 22.479 -8.800 -14.012 1.00 56.38 86 GLU A N 1
ATOM 643 C CA . GLU A 1 86 ? 23.724 -8.213 -14.523 1.00 56.38 86 GLU A CA 1
ATOM 644 C C . GLU A 1 86 ? 24.951 -9.044 -14.114 1.00 56.38 86 GLU A C 1
ATOM 646 O O . GLU A 1 86 ? 25.784 -9.383 -14.947 1.00 56.38 86 GLU A O 1
ATOM 651 N N . LYS A 1 87 ? 24.989 -9.535 -12.865 1.00 51.50 87 LYS A N 1
ATOM 652 C CA . LYS A 1 87 ? 26.066 -10.435 -12.409 1.00 51.50 87 LYS A CA 1
ATOM 653 C C . LYS A 1 87 ? 26.082 -11.805 -13.098 1.00 51.50 87 LYS A C 1
ATOM 655 O O . LYS A 1 87 ? 27.119 -12.453 -13.121 1.00 51.50 87 LYS A O 1
ATOM 660 N N . ALA A 1 88 ? 24.942 -12.261 -13.620 1.00 58.31 88 ALA A N 1
ATOM 661 C CA . ALA A 1 88 ? 24.844 -13.541 -14.322 1.00 58.31 88 ALA A CA 1
ATOM 662 C C . ALA A 1 88 ? 25.317 -13.451 -15.782 1.00 58.31 88 ALA A C 1
ATOM 664 O O . ALA A 1 88 ? 25.737 -14.461 -16.333 1.00 58.31 88 ALA A O 1
ATOM 665 N N . SER A 1 89 ? 25.247 -12.267 -16.402 1.00 54.16 89 SER A N 1
ATOM 666 C CA . SER A 1 89 ? 25.830 -12.021 -17.726 1.00 54.16 89 SER A CA 1
ATOM 667 C C . SER A 1 89 ? 27.325 -11.720 -17.658 1.00 54.16 89 SER A C 1
ATOM 669 O O . SER A 1 89 ? 28.041 -12.117 -18.564 1.00 54.16 89 SER A O 1
ATOM 671 N N . GLU A 1 90 ? 27.802 -11.079 -16.587 1.00 61.19 90 GLU A N 1
ATOM 672 C CA . GLU A 1 90 ? 29.236 -10.815 -16.395 1.00 61.19 90 GLU A CA 1
ATOM 673 C C . GLU A 1 90 ? 30.015 -12.118 -16.154 1.00 61.19 90 GLU A C 1
ATOM 675 O O . GLU A 1 90 ? 30.977 -12.412 -16.850 1.00 61.19 90 GLU A O 1
ATOM 680 N N . GLY A 1 91 ? 29.519 -12.984 -15.261 1.00 57.44 91 GLY A N 1
ATOM 681 C CA . GLY A 1 91 ? 30.166 -14.267 -14.960 1.00 57.44 91 GLY A CA 1
ATOM 682 C C . GLY A 1 91 ? 30.063 -15.339 -16.051 1.00 57.44 91 GLY A C 1
ATOM 683 O O . GLY A 1 91 ? 30.567 -16.429 -15.842 1.00 57.44 91 GLY A O 1
ATOM 684 N N . ALA A 1 92 ? 29.385 -15.069 -17.171 1.00 61.97 92 ALA A N 1
ATOM 685 C CA . ALA A 1 92 ? 29.294 -15.980 -18.320 1.00 61.97 92 ALA A CA 1
ATOM 686 C C . ALA A 1 92 ? 30.124 -15.507 -19.529 1.00 61.97 92 ALA A C 1
ATOM 688 O O . ALA A 1 92 ? 30.198 -16.216 -20.527 1.00 61.97 92 ALA A O 1
ATOM 689 N N . VAL A 1 93 ? 30.683 -14.295 -19.467 1.00 66.12 93 VAL A N 1
ATOM 690 C CA . VAL A 1 93 ? 31.565 -13.720 -20.498 1.00 66.12 93 VAL A CA 1
ATOM 691 C C . VAL A 1 93 ? 33.043 -13.889 -20.117 1.00 66.12 93 VAL A C 1
ATOM 693 O O . VAL A 1 93 ? 33.900 -13.835 -20.994 1.00 66.12 93 VAL A O 1
ATOM 696 N N . ASP A 1 94 ? 33.320 -14.146 -18.834 1.00 63.91 94 ASP A N 1
ATOM 697 C CA .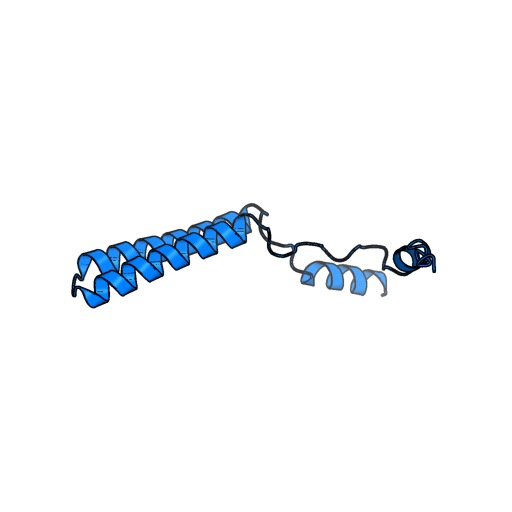 ASP A 1 94 ? 34.663 -14.342 -18.273 1.00 63.91 94 ASP A CA 1
ATOM 698 C C . ASP A 1 94 ? 35.118 -15.825 -18.196 1.00 63.91 94 ASP A C 1
ATOM 700 O O . ASP A 1 94 ? 36.240 -16.079 -17.754 1.00 63.91 94 ASP A O 1
ATOM 704 N N . ASP A 1 95 ? 34.285 -16.781 -18.645 1.00 56.31 95 ASP A N 1
ATOM 705 C CA . ASP A 1 95 ? 34.599 -18.222 -18.802 1.00 56.31 95 ASP A CA 1
ATOM 706 C C . ASP A 1 95 ? 34.854 -18.586 -20.281 1.00 56.31 95 ASP A C 1
ATOM 708 O O . ASP A 1 95 ? 35.802 -19.364 -20.553 1.00 56.31 95 ASP A O 1
#

Organism: NCBI:txid1386082

Foldseek 3Di:
DDPPPPDPPVVVVPDPPDDDPPCPVPLPLSVQLVVQLVQLVVQLVVCVVVVNVVSNVVSVVSNVVSVVSSVVCVVVVSDDDDCVVVVVVVVVVVD

InterPro domains:
  IPR046550 Protein of unknown function DUF6704 [PF20447] (23-84)

Sequence (95 aa):
MGQETHDTGTERAYLPVAAPPTNHGHTRAAWVTVTLVLLGGVISSLAFIVSQVWMFWAGMGVVVVGVIAGYVLKMLGFGQPTQRREKASEGAVDD